Protein AF-A0A6P0XN88-F1 (afdb_monomer_lite)

Structure (mmCIF, N/CA/C/O backbone):
data_AF-A0A6P0XN88-F1
#
_en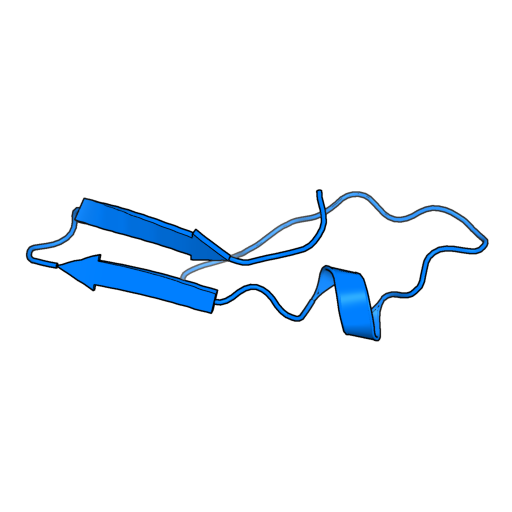try.id   AF-A0A6P0XN88-F1
#
loop_
_atom_site.group_PDB
_atom_site.id
_atom_site.type_symbol
_atom_site.label_atom_id
_atom_site.label_alt_id
_atom_site.label_comp_id
_atom_site.label_asym_id
_atom_site.label_entity_id
_atom_site.label_seq_id
_atom_site.pdbx_PDB_ins_code
_atom_site.Cartn_x
_atom_site.Cartn_y
_atom_site.Cartn_z
_atom_site.occupancy
_atom_site.B_iso_or_equiv
_atom_site.auth_seq_id
_atom_site.auth_comp_id
_atom_site.auth_asym_id
_atom_site.auth_atom_id
_atom_site.pdbx_PDB_model_num
ATOM 1 N N . CYS A 1 1 ? 0.965 -7.335 16.519 1.00 49.44 1 CYS A N 1
ATOM 2 C CA . CYS A 1 1 ? 0.299 -7.424 15.206 1.00 49.44 1 CYS A CA 1
ATOM 3 C C . CYS A 1 1 ? 1.236 -6.829 14.170 1.00 49.44 1 CYS A C 1
ATOM 5 O O . CYS A 1 1 ? 1.629 -5.684 14.342 1.00 49.44 1 CYS A O 1
ATOM 7 N N . GLN A 1 2 ? 1.666 -7.612 13.183 1.00 58.66 2 GLN A N 1
ATOM 8 C CA . GLN A 1 2 ? 2.438 -7.107 12.050 1.00 58.66 2 GLN A CA 1
ATOM 9 C C . GLN A 1 2 ? 1.437 -6.611 11.004 1.00 58.66 2 GLN A C 1
ATOM 11 O O . GLN A 1 2 ? 0.463 -7.307 10.726 1.00 58.66 2 GLN A O 1
ATOM 16 N N . ILE A 1 3 ? 1.629 -5.397 10.496 1.00 72.12 3 ILE A N 1
ATOM 17 C CA . ILE A 1 3 ? 0.852 -4.872 9.372 1.00 72.12 3 ILE A CA 1
ATOM 18 C C . ILE A 1 3 ? 1.688 -5.151 8.127 1.00 72.12 3 ILE A C 1
ATOM 20 O O . ILE A 1 3 ? 2.822 -4.684 8.035 1.00 72.12 3 ILE A O 1
ATOM 24 N N . GLU A 1 4 ? 1.150 -5.945 7.208 1.00 71.94 4 GLU A N 1
ATOM 25 C CA . GLU A 1 4 ? 1.772 -6.223 5.915 1.00 71.94 4 GLU A CA 1
ATOM 26 C C . GLU A 1 4 ? 1.028 -5.449 4.825 1.00 71.94 4 GLU A C 1
ATOM 28 O O . GLU A 1 4 ? -0.201 -5.461 4.775 1.00 71.94 4 GLU A O 1
ATOM 33 N N . SER A 1 5 ? 1.783 -4.764 3.966 1.00 73.81 5 SER A N 1
ATOM 34 C CA . SER A 1 5 ? 1.270 -4.115 2.760 1.00 73.81 5 SER A CA 1
ATOM 35 C C . SER A 1 5 ? 1.827 -4.852 1.551 1.00 73.81 5 SER A C 1
ATOM 37 O O . SER A 1 5 ? 3.036 -5.078 1.466 1.00 73.81 5 SER A O 1
ATOM 39 N N . VAL A 1 6 ? 0.947 -5.256 0.639 1.00 81.38 6 VAL A N 1
ATOM 40 C CA . VAL A 1 6 ? 1.294 -6.022 -0.561 1.00 81.38 6 VAL A CA 1
ATOM 41 C C . VAL A 1 6 ? 0.825 -5.235 -1.776 1.00 81.38 6 VAL A C 1
ATOM 43 O O . VAL A 1 6 ? -0.311 -4.769 -1.808 1.00 81.38 6 VAL A O 1
ATOM 46 N N . PHE A 1 7 ? 1.690 -5.102 -2.779 1.00 81.62 7 PHE A N 1
ATOM 47 C CA . PHE A 1 7 ? 1.379 -4.427 -4.035 1.00 81.62 7 PHE A CA 1
ATOM 48 C C . PHE A 1 7 ? 1.884 -5.243 -5.225 1.00 81.62 7 PHE A C 1
ATOM 50 O O . PHE A 1 7 ? 2.879 -5.964 -5.133 1.00 81.62 7 PHE A O 1
ATOM 57 N N . THR A 1 8 ? 1.190 -5.128 -6.353 1.00 84.56 8 THR A N 1
ATOM 58 C CA . THR A 1 8 ? 1.620 -5.681 -7.640 1.00 84.56 8 THR A CA 1
ATOM 59 C C . THR A 1 8 ? 2.640 -4.761 -8.304 1.00 84.56 8 THR A C 1
ATOM 61 O O . THR A 1 8 ? 2.468 -3.537 -8.329 1.00 84.56 8 THR A O 1
ATOM 64 N N . ALA A 1 9 ? 3.701 -5.360 -8.845 1.00 87.25 9 ALA A N 1
ATOM 65 C CA . ALA A 1 9 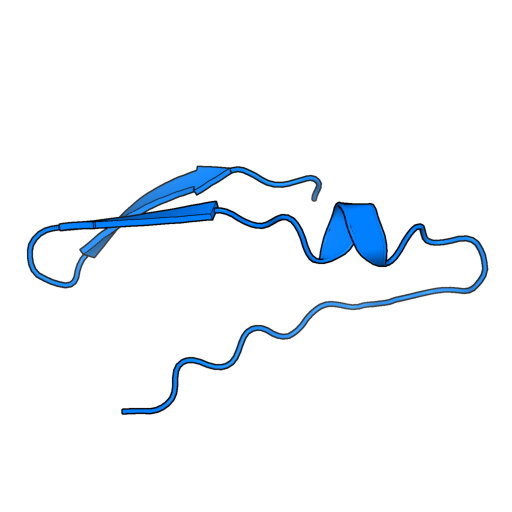? 4.779 -4.661 -9.528 1.00 87.25 9 ALA A CA 1
ATOM 66 C C . ALA A 1 9 ? 5.089 -5.320 -10.876 1.00 87.25 9 ALA A C 1
ATOM 68 O O . ALA A 1 9 ? 5.252 -6.538 -10.944 1.00 87.25 9 ALA A O 1
ATOM 69 N N . ASP A 1 10 ? 5.230 -4.489 -11.902 1.00 92.00 10 ASP A N 1
ATOM 70 C CA . ASP A 1 10 ? 5.623 -4.853 -13.258 1.00 92.00 10 ASP A CA 1
ATOM 71 C C . ASP A 1 10 ? 6.922 -4.139 -13.674 1.00 92.00 10 ASP A C 1
ATOM 73 O O . ASP A 1 10 ? 7.380 -3.168 -13.062 1.00 92.00 10 ASP A O 1
ATOM 77 N N . VAL A 1 11 ? 7.557 -4.631 -14.741 1.00 91.81 11 VAL A N 1
ATOM 78 C CA . VAL A 1 11 ? 8.784 -4.026 -15.280 1.00 91.81 11 VAL A CA 1
ATOM 79 C C . VAL A 1 11 ? 8.489 -2.616 -15.796 1.00 91.81 11 VAL A C 1
ATOM 81 O O . VAL A 1 11 ? 7.683 -2.435 -16.704 1.00 91.81 11 VAL A O 1
ATOM 84 N N . GLY A 1 12 ? 9.197 -1.626 -15.248 1.00 91.00 12 GLY A N 1
ATOM 85 C CA . GLY A 1 12 ? 8.993 -0.204 -15.546 1.00 91.00 12 GLY A CA 1
ATOM 86 C C . GLY A 1 12 ? 8.318 0.568 -14.411 1.00 91.00 12 GLY A C 1
ATOM 87 O O . GLY A 1 12 ? 8.333 1.798 -14.428 1.00 91.00 12 GLY A O 1
ATOM 88 N N . ASP A 1 13 ? 7.804 -0.129 -13.396 1.00 89.62 13 ASP A N 1
ATOM 89 C CA . ASP A 1 13 ? 7.235 0.512 -12.218 1.00 89.62 13 ASP A CA 1
ATOM 90 C C . ASP A 1 13 ? 8.288 1.216 -11.362 1.00 89.62 13 ASP A C 1
ATOM 92 O O . ASP A 1 13 ? 9.390 0.717 -11.111 1.00 89.62 13 ASP A O 1
ATOM 96 N N . ASN A 1 14 ? 7.906 2.374 -10.826 1.00 85.94 14 ASN A N 1
ATOM 97 C CA . ASN A 1 14 ? 8.701 3.071 -9.831 1.00 85.94 14 ASN A CA 1
ATOM 98 C C . ASN A 1 14 ? 8.328 2.585 -8.426 1.00 85.94 14 ASN A C 1
ATOM 100 O O . ASN A 1 14 ? 7.394 3.085 -7.800 1.00 85.94 14 ASN A O 1
ATOM 104 N N . LEU A 1 15 ? 9.095 1.619 -7.924 1.00 85.19 15 LEU A N 1
ATOM 105 C CA . LEU A 1 15 ? 8.852 1.010 -6.615 1.00 85.19 15 LEU A CA 1
ATOM 106 C C . LEU A 1 15 ? 8.938 2.013 -5.458 1.00 85.19 15 LEU A C 1
ATOM 108 O O . LEU A 1 15 ? 8.184 1.894 -4.501 1.00 85.19 15 LEU A O 1
ATOM 112 N N . ILE A 1 16 ? 9.807 3.026 -5.551 1.00 84.25 16 ILE A N 1
ATOM 113 C CA . ILE A 1 16 ? 9.937 4.050 -4.503 1.00 84.25 16 ILE A CA 1
ATOM 114 C C . ILE A 1 16 ? 8.624 4.816 -4.362 1.00 84.25 16 ILE A C 1
ATOM 116 O O . ILE A 1 16 ? 8.166 5.045 -3.248 1.00 84.25 16 ILE A O 1
ATOM 120 N N . LYS A 1 17 ? 7.997 5.166 -5.486 1.00 81.62 17 LYS A N 1
ATOM 121 C CA . LYS A 1 17 ? 6.695 5.832 -5.478 1.00 81.62 17 LYS A CA 1
ATOM 1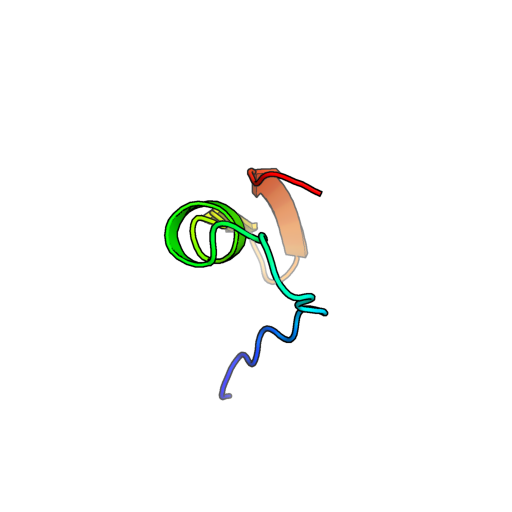22 C C . LYS A 1 17 ? 5.573 4.910 -5.006 1.00 81.62 17 LYS A C 1
ATOM 124 O O . LYS A 1 17 ? 4.788 5.313 -4.157 1.00 81.62 17 LYS A O 1
ATOM 129 N N . LYS A 1 18 ? 5.543 3.658 -5.476 1.00 82.94 18 LYS A N 1
ATOM 130 C CA . LYS A 1 18 ? 4.534 2.666 -5.055 1.00 82.94 18 LYS A CA 1
ATOM 131 C C . LYS A 1 18 ? 4.598 2.328 -3.562 1.00 82.94 18 LYS A C 1
ATOM 133 O O . LYS A 1 18 ? 3.584 1.9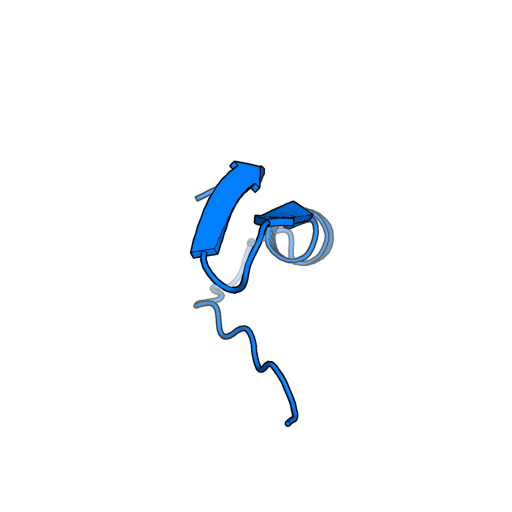86 -2.968 1.00 82.94 18 LYS A O 1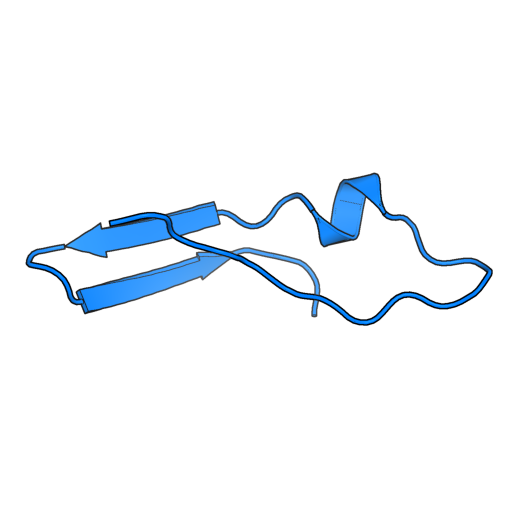
ATOM 138 N N . MET A 1 19 ? 5.775 2.432 -2.945 1.00 82.62 19 MET A N 1
ATOM 139 C CA . MET A 1 19 ? 5.962 2.177 -1.513 1.00 82.62 19 MET A CA 1
ATOM 140 C C . MET A 1 19 ? 5.696 3.400 -0.621 1.00 82.62 19 MET A C 1
ATOM 142 O O . MET A 1 19 ? 5.589 3.237 0.593 1.00 82.62 19 MET A O 1
ATOM 146 N N . GLN A 1 20 ? 5.582 4.610 -1.181 1.00 80.75 20 GLN A N 1
ATOM 147 C CA . GLN A 1 20 ? 5.254 5.834 -0.438 1.00 80.75 20 GLN A CA 1
ATOM 148 C C . GLN A 1 20 ? 3.750 5.922 -0.156 1.00 80.75 20 GLN A C 1
ATOM 150 O O . GLN A 1 20 ? 3.056 6.817 -0.635 1.00 80.75 20 GLN A O 1
ATOM 155 N N . VAL A 1 21 ? 3.250 4.966 0.628 1.00 79.31 21 VAL A N 1
ATOM 156 C CA . VAL A 1 21 ? 1.871 4.968 1.114 1.00 79.31 21 VAL A CA 1
ATOM 157 C C . VAL A 1 21 ? 1.847 5.452 2.558 1.00 79.31 21 VAL A C 1
ATOM 159 O O . VAL A 1 21 ? 2.471 4.857 3.437 1.00 79.31 21 VAL A O 1
ATOM 162 N N . GLU A 1 22 ? 1.095 6.516 2.810 1.00 79.62 22 GLU A N 1
ATOM 163 C CA . GLU A 1 22 ? 0.802 7.012 4.152 1.00 79.62 22 GLU A CA 1
ATOM 164 C C . GLU A 1 22 ? -0.621 6.606 4.545 1.00 79.62 22 GLU A C 1
ATOM 166 O O . GLU A 1 22 ? -1.571 6.818 3.789 1.00 79.62 22 GLU A O 1
ATOM 171 N N . VAL A 1 23 ? -0.775 6.026 5.739 1.00 81.62 23 VAL A N 1
ATOM 172 C CA . VAL A 1 23 ? -2.076 5.611 6.283 1.00 81.62 23 VAL A CA 1
ATOM 173 C C . VAL A 1 23 ? -2.314 6.328 7.604 1.00 81.62 23 VAL A C 1
ATOM 175 O O . VAL A 1 23 ? -1.538 6.169 8.549 1.00 81.62 23 VAL A O 1
ATOM 178 N N . LEU A 1 24 ? -3.400 7.098 7.684 1.00 83.00 24 LEU A N 1
ATOM 179 C CA . LEU A 1 24 ? -3.856 7.701 8.933 1.00 83.00 24 LEU A CA 1
ATOM 180 C C . LEU A 1 24 ? -4.836 6.751 9.630 1.00 83.00 24 LEU A C 1
ATOM 182 O O . LEU A 1 24 ? -5.869 6.382 9.069 1.00 83.00 24 LEU A O 1
ATOM 186 N N . LEU A 1 25 ? -4.502 6.361 10.861 1.00 83.38 25 LEU A N 1
ATOM 187 C CA . LEU A 1 25 ? -5.291 5.450 11.690 1.00 83.38 25 LEU A CA 1
ATOM 188 C C . LEU A 1 25 ? -5.815 6.192 12.923 1.00 83.38 25 LEU A C 1
ATOM 190 O O . LEU A 1 25 ? -5.027 6.778 13.669 1.00 83.38 25 LEU A O 1
ATOM 194 N N . ARG A 1 26 ? -7.122 6.100 13.182 1.00 86.69 26 ARG A N 1
ATOM 195 C CA . ARG A 1 26 ? -7.753 6.584 14.420 1.00 86.69 26 ARG A CA 1
ATOM 196 C C . ARG A 1 26 ? -8.691 5.523 14.970 1.00 86.69 26 ARG A C 1
ATOM 198 O O . ARG A 1 26 ? -9.488 4.959 14.232 1.00 86.69 26 ARG A O 1
ATOM 205 N N . ASP A 1 27 ? -8.551 5.215 16.257 1.00 89.44 27 ASP A N 1
ATOM 206 C CA . ASP A 1 27 ? -9.379 4.226 16.965 1.00 89.44 27 ASP A CA 1
ATOM 207 C C . ASP A 1 27 ? -9.453 2.848 16.271 1.00 89.44 27 ASP A C 1
ATOM 209 O O . ASP A 1 27 ? -10.440 2.123 16.370 1.00 89.44 27 ASP A O 1
ATOM 213 N N . GLY A 1 28 ? -8.387 2.471 15.555 1.00 81.19 28 GLY A N 1
ATOM 214 C CA . GLY A 1 28 ? -8.309 1.212 14.806 1.00 81.19 28 GLY A CA 1
ATOM 215 C C . GLY A 1 28 ? -8.993 1.225 13.433 1.00 81.19 28 GLY A C 1
ATOM 216 O O . GLY A 1 28 ? -9.032 0.184 12.781 1.00 81.19 28 GLY A O 1
ATOM 217 N N . VAL A 1 29 ? -9.496 2.375 12.974 1.00 87.25 29 VAL A N 1
ATOM 218 C CA . VAL A 1 29 ? -10.115 2.570 11.654 1.00 87.25 29 VAL A CA 1
ATOM 219 C C . VAL A 1 29 ? -9.192 3.399 10.756 1.00 87.25 29 VAL A C 1
ATOM 221 O O . VAL A 1 29 ? -8.505 4.311 11.218 1.00 87.25 29 VAL A O 1
ATOM 224 N N . ILE A 1 30 ? -9.163 3.065 9.463 1.00 86.81 30 ILE A N 1
ATOM 225 C CA . ILE A 1 30 ? -8.442 3.830 8.440 1.00 86.81 30 ILE A CA 1
ATOM 226 C C . ILE A 1 30 ? -9.258 5.086 8.115 1.00 86.81 30 ILE A C 1
ATOM 228 O O . ILE A 1 30 ? -10.372 4.976 7.606 1.00 86.81 30 ILE A O 1
ATOM 232 N N . GLU A 1 31 ? -8.707 6.265 8.402 1.00 85.94 31 GLU A N 1
ATOM 233 C CA . GLU A 1 31 ? -9.339 7.550 8.067 1.00 85.94 31 GLU A CA 1
ATOM 234 C C . GLU A 1 31 ? -8.960 8.012 6.658 1.00 85.94 31 GLU A C 1
ATOM 236 O O . GLU A 1 31 ? -9.794 8.544 5.928 1.00 85.94 31 GLU A O 1
ATOM 241 N N . GLU A 1 32 ? -7.702 7.804 6.264 1.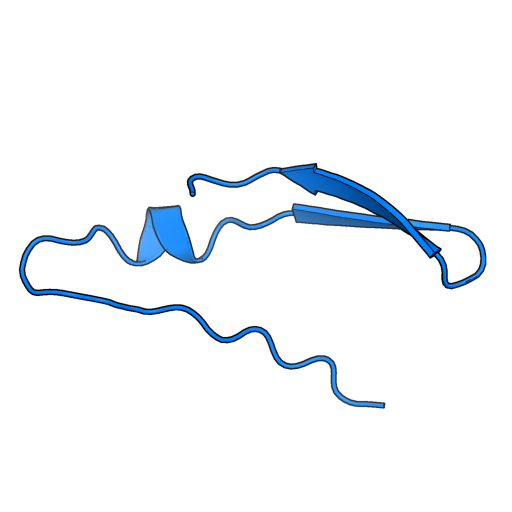00 82.56 32 GLU A N 1
ATOM 242 C CA . GLU A 1 32 ? -7.174 8.281 4.989 1.00 82.56 32 GLU A CA 1
ATOM 243 C C . GLU A 1 32 ? -6.011 7.400 4.520 1.00 82.56 32 GLU A C 1
ATOM 245 O O . GLU A 1 32 ? -5.174 6.979 5.324 1.00 82.56 32 GLU A O 1
ATOM 250 N N . VAL A 1 33 ? -5.949 7.147 3.211 1.00 85.00 33 VAL A N 1
ATOM 251 C CA . VAL A 1 33 ? -4.807 6.508 2.546 1.00 85.00 33 VAL A CA 1
ATOM 252 C C . VAL A 1 33 ? -4.320 7.440 1.447 1.00 85.00 33 VAL A C 1
ATOM 254 O O . VAL A 1 33 ? -5.091 7.809 0.561 1.00 85.00 33 VAL A O 1
ATOM 257 N N . ARG A 1 34 ? -3.042 7.817 1.501 1.00 81.38 34 ARG A N 1
ATOM 258 C CA . ARG A 1 34 ? -2.378 8.643 0.487 1.00 81.38 34 ARG A CA 1
ATOM 259 C C . ARG A 1 34 ? -1.296 7.812 -0.188 1.00 81.38 34 ARG A C 1
ATOM 261 O O . ARG A 1 34 ? -0.432 7.276 0.496 1.00 81.38 34 ARG A O 1
ATOM 268 N N . GLY A 1 35 ? -1.349 7.706 -1.510 1.00 78.12 35 GLY A N 1
ATOM 269 C CA . GLY A 1 35 ? -0.392 6.960 -2.328 1.00 78.12 35 GLY A CA 1
ATOM 270 C C . GLY A 1 35 ? -0.799 6.979 -3.803 1.00 78.12 35 GLY A C 1
ATOM 271 O O . GLY A 1 35 ? -1.930 7.345 -4.127 1.00 78.12 35 GLY A O 1
ATOM 272 N N . GLU A 1 36 ? 0.119 6.617 -4.698 1.00 68.50 36 GLU A N 1
ATOM 273 C CA . GLU A 1 36 ? -0.207 6.354 -6.109 1.00 68.50 36 GLU A CA 1
ATOM 274 C C . GLU A 1 36 ? -0.829 4.944 -6.229 1.00 68.50 36 GLU A C 1
ATOM 276 O O . GLU A 1 36 ? -0.323 4.004 -5.613 1.00 68.50 36 GLU A O 1
ATOM 281 N N . VAL A 1 37 ? -1.940 4.814 -6.974 1.00 62.16 37 VAL A N 1
ATOM 282 C CA . VAL A 1 37 ? -2.677 3.546 -7.200 1.00 62.16 37 VAL A CA 1
ATOM 283 C C . VAL A 1 37 ? -2.105 2.789 -8.393 1.00 62.16 37 VAL A C 1
ATOM 285 O O . VAL A 1 37 ? -1.905 3.443 -9.442 1.00 62.16 37 VAL A O 1
#

Secondary structure (DSSP, 8-state):
----------TT--HHHHH--EEEEETTEEEEEES--

Radius of gyration: 11.95 Å; chains: 1; bounding box: 20×16×32 Å

Foldseek 3Di:
DDDDDDDDDDPPDDVVQQPPWDFDDDPNDTPDIDGDD

Sequence (37 aa):
CQIESVFTADVGDNLIKKMQVEVLLRDGVIEEVRGEV

pLDDT: mean 80.82, std 8.98, range [49.44, 92.0]